Protein AF-A0A497QJL1-F1 (afdb_monomer_lite)

pLDDT: mean 80.75, std 14.25, range [32.41, 96.0]

Secondary structure (DSSP, 8-state):
-HHHHHHHHGGG-GGGGTTSPPPPTTEEEEEEEEEEE-TT----EEEEEEEEEEE--SSSEEEEE-HHHHHTSEES-STHHHH-TTTTTTSPPP-SS--SEEEEEETTEEEEEE-TT--S--EEEESSTT----EE--S-EEGGGEEEEEEEEEES--TTSTT--EEEEEEEEEEPP---

Radius of gyration: 16.16 Å; chains: 1; bounding box: 39×37×44 Å

Sequence (180 aa):
SFFKNLNDIADSLDDSFKNLPELTENQIYIKIFLYSTEYLSNIPKKVNSGVIPIRIKNEDFVYKIGREQFIKAYWYETEFFNDYPLIFNSVIPNSKNSAHFQLELKSGEFLIAPGKNSINKIFYSTIEENSKNMIELTESTPLKKIRHLFFESYYPFDRRKIGMDHRFIFRISISVPIGD

Foldseek 3Di:
DLVLLVVVVVVPDPPVCPPPDADDQFKKKKKKWKWWDDPPDSHTDTDWIFIQIDGHDDQWDKDAAWLVSVLPTGIPCNVVCVQVVCQSVLTWDDDPQFGQWMWTRDPNFTKIAGRPPHPWWKWFFFPPPPGSDTHTRHGIGTLNGGQKIKTKGWRCDNVVDGPDIMIMMIIIGMDHHDDD

Structure (mmCIF, N/CA/C/O backbone):
data_AF-A0A497QJL1-F1
#
_entry.id   AF-A0A497QJL1-F1
#
loop_
_atom_site.group_PDB
_atom_site.id
_atom_site.type_symbol
_atom_site.label_atom_id
_atom_site.label_alt_id
_atom_site.label_comp_id
_atom_site.label_asym_id
_atom_site.label_entity_id
_atom_site.label_seq_id
_atom_site.pdbx_PDB_ins_code
_atom_site.Cartn_x
_atom_site.Cartn_y
_atom_site.Cartn_z
_atom_site.occupancy
_atom_site.B_iso_or_equiv
_atom_site.auth_seq_id
_atom_site.auth_comp_id
_atom_site.auth_asym_id
_atom_site.auth_atom_id
_atom_site.pdbx_PDB_model_num
ATOM 1 N N . SER A 1 1 ? 17.889 11.862 -2.106 1.00 50.41 1 SER A N 1
ATOM 2 C CA . SER A 1 1 ? 17.696 10.402 -2.163 1.00 50.41 1 SER A CA 1
ATOM 3 C C . SER A 1 1 ? 16.604 10.105 -3.175 1.00 50.41 1 SER A C 1
ATOM 5 O O . SER A 1 1 ? 15.825 10.994 -3.489 1.00 50.41 1 SER A O 1
ATOM 7 N N . PHE A 1 2 ? 16.549 8.882 -3.687 1.00 54.72 2 PHE A N 1
ATOM 8 C CA . PHE A 1 2 ? 15.580 8.428 -4.688 1.00 54.72 2 PHE A CA 1
ATOM 9 C C . PHE A 1 2 ? 14.109 8.700 -4.306 1.00 54.72 2 PHE A C 1
ATOM 11 O O . PHE A 1 2 ? 13.350 9.242 -5.103 1.00 54.72 2 PHE A O 1
ATOM 18 N N . PHE A 1 3 ? 13.742 8.469 -3.040 1.00 58.41 3 PHE A N 1
ATOM 19 C CA . PHE A 1 3 ? 12.411 8.795 -2.512 1.00 58.41 3 PHE A CA 1
ATOM 20 C C . PHE A 1 3 ? 12.105 10.298 -2.425 1.00 58.41 3 PHE A C 1
ATOM 22 O O . PHE A 1 3 ? 10.943 10.686 -2.474 1.00 58.41 3 PHE A O 1
ATOM 29 N N . LYS A 1 4 ? 13.127 11.163 -2.340 1.00 59.72 4 LYS A N 1
ATOM 30 C CA . LYS A 1 4 ? 12.937 12.624 -2.294 1.00 59.72 4 LYS A CA 1
ATOM 31 C C . LYS A 1 4 ? 12.294 13.142 -3.585 1.00 59.72 4 LYS A C 1
ATOM 33 O O . LYS A 1 4 ? 11.399 13.969 -3.513 1.00 59.72 4 LYS A O 1
ATOM 38 N N . ASN A 1 5 ? 12.684 12.585 -4.735 1.00 58.91 5 ASN A N 1
ATOM 39 C CA . ASN A 1 5 ? 12.130 12.959 -6.040 1.00 58.91 5 ASN A CA 1
ATOM 40 C C . ASN A 1 5 ? 10.664 12.509 -6.218 1.00 58.91 5 ASN A C 1
ATOM 42 O O . ASN A 1 5 ? 9.956 13.072 -7.045 1.00 58.91 5 ASN A O 1
ATOM 46 N N . LEU A 1 6 ? 10.191 11.505 -5.461 1.00 62.53 6 LEU A N 1
ATOM 47 C CA . LEU A 1 6 ? 8.792 11.051 -5.514 1.00 62.53 6 LEU A CA 1
ATOM 48 C C . LEU A 1 6 ? 7.830 12.016 -4.829 1.00 62.53 6 LEU A C 1
ATOM 50 O O . LEU A 1 6 ? 6.719 12.183 -5.324 1.00 62.53 6 LEU A O 1
ATOM 54 N N . ASN A 1 7 ? 8.235 12.623 -3.707 1.00 58.84 7 ASN A N 1
ATOM 55 C CA . ASN A 1 7 ? 7.384 13.559 -2.964 1.00 58.84 7 ASN A CA 1
ATOM 56 C C . ASN A 1 7 ? 7.050 14.810 -3.793 1.00 58.84 7 ASN A C 1
ATOM 58 O O . ASN A 1 7 ? 5.938 15.309 -3.695 1.00 58.84 7 ASN A O 1
ATOM 62 N N . ASP A 1 8 ? 7.958 15.263 -4.661 1.00 56.91 8 ASP A N 1
ATOM 63 C CA . ASP A 1 8 ? 7.719 16.445 -5.502 1.00 56.91 8 ASP A CA 1
ATOM 64 C C . ASP A 1 8 ? 6.767 16.139 -6.684 1.00 56.91 8 ASP A C 1
ATOM 66 O O . ASP A 1 8 ? 5.971 16.980 -7.090 1.00 56.91 8 ASP A O 1
ATOM 70 N N . ILE A 1 9 ? 6.797 14.912 -7.224 1.00 57.75 9 ILE A N 1
ATOM 71 C CA . ILE A 1 9 ? 5.891 14.453 -8.302 1.00 57.75 9 ILE A CA 1
ATOM 72 C C . ILE A 1 9 ? 4.482 14.157 -7.751 1.00 57.75 9 ILE A C 1
ATOM 74 O O . ILE A 1 9 ? 3.471 14.290 -8.446 1.00 57.75 9 ILE A O 1
ATOM 78 N N . ALA A 1 10 ? 4.425 13.741 -6.488 1.00 53.00 10 ALA A N 1
ATOM 79 C CA . ALA A 1 10 ? 3.267 13.205 -5.789 1.00 53.00 10 ALA A CA 1
ATOM 80 C C . ALA A 1 10 ? 2.079 14.168 -5.631 1.00 53.00 10 ALA A C 1
ATOM 82 O O . ALA A 1 10 ? 0.948 13.678 -5.551 1.00 53.00 10 ALA A O 1
ATOM 83 N N . ASP A 1 11 ? 2.327 15.478 -5.624 1.00 53.34 11 ASP A N 1
ATOM 84 C CA . ASP A 1 11 ? 1.321 16.510 -5.331 1.00 53.34 11 ASP A CA 1
ATOM 85 C C . ASP A 1 11 ? 0.525 16.949 -6.571 1.00 53.34 11 ASP A C 1
ATOM 87 O O . ASP A 1 11 ? -0.483 17.638 -6.453 1.00 53.34 11 ASP A O 1
ATOM 91 N N . SER A 1 12 ? 0.922 16.486 -7.762 1.00 50.88 12 SER A N 1
ATOM 92 C CA . SER A 1 12 ? 0.301 16.867 -9.041 1.00 50.88 12 SER A CA 1
ATOM 93 C C . SER A 1 12 ? -0.629 15.810 -9.665 1.00 50.88 12 SER A C 1
ATOM 95 O O . SER A 1 12 ? -1.201 16.061 -10.722 1.00 50.88 12 SER A O 1
ATOM 97 N N . LEU A 1 13 ? -0.789 14.621 -9.057 1.00 52.88 13 LEU A N 1
ATOM 98 C CA . LEU A 1 13 ? -1.358 13.434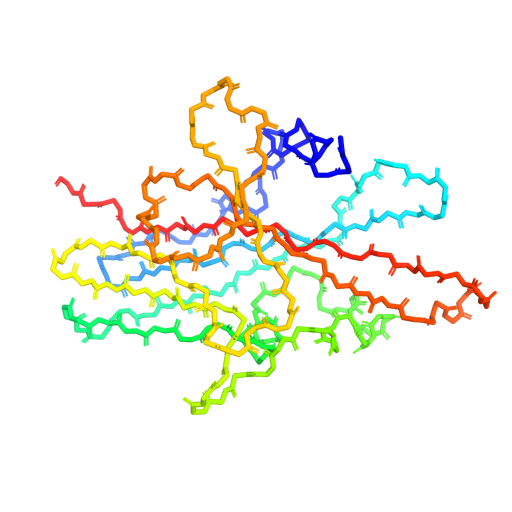 -9.736 1.00 52.88 13 LEU A CA 1
ATOM 99 C C . LEU A 1 13 ? -2.468 12.675 -8.973 1.00 52.88 13 LEU A C 1
ATOM 101 O O . LEU A 1 13 ? -2.666 11.480 -9.214 1.00 52.88 13 LEU A O 1
ATOM 105 N N . ASP A 1 14 ? -3.232 13.325 -8.091 1.00 59.47 14 ASP A N 1
ATOM 106 C CA . ASP A 1 14 ? -4.283 12.637 -7.305 1.00 59.47 14 ASP A CA 1
ATOM 107 C C . ASP A 1 14 ? -5.631 12.453 -8.044 1.00 59.47 14 ASP A C 1
ATOM 109 O O . ASP A 1 14 ? -6.649 12.061 -7.475 1.00 59.47 14 ASP A O 1
ATOM 113 N N . ASP A 1 15 ? -5.643 12.676 -9.359 1.00 66.31 15 ASP A N 1
ATOM 114 C CA . ASP A 1 15 ? -6.839 12.541 -10.194 1.00 66.31 15 ASP A CA 1
ATOM 115 C C . ASP A 1 15 ? -7.329 11.093 -10.322 1.00 66.31 15 ASP A C 1
ATOM 117 O O . ASP A 1 15 ? -8.511 10.844 -10.551 1.00 66.31 15 ASP A O 1
ATOM 121 N N . SER A 1 16 ? -6.438 10.118 -10.125 1.00 72.00 16 SER A N 1
ATOM 122 C CA . SER A 1 16 ? -6.739 8.693 -10.327 1.00 72.00 16 SER A CA 1
ATOM 123 C C . SER A 1 16 ? -7.716 8.097 -9.317 1.00 72.00 16 SER A C 1
ATOM 125 O O . SER A 1 16 ? -8.186 6.982 -9.523 1.00 72.00 16 SER A O 1
ATOM 127 N N . PHE A 1 17 ? -8.028 8.818 -8.240 1.00 83.00 17 PHE A N 1
ATOM 128 C CA . PHE A 1 17 ? -8.946 8.363 -7.199 1.00 83.00 17 PHE A CA 1
ATOM 129 C C . PHE A 1 17 ? -10.150 9.292 -6.998 1.00 83.00 17 PHE A C 1
ATOM 131 O O . PHE A 1 17 ? -10.922 9.071 -6.068 1.00 83.00 17 PHE A O 1
ATOM 138 N N . LYS A 1 18 ? -10.348 10.289 -7.877 1.00 78.94 18 LYS A N 1
ATOM 139 C CA . LYS A 1 18 ? -11.453 11.264 -7.786 1.00 78.94 18 LYS A CA 1
ATOM 140 C C . LYS A 1 18 ? -12.848 10.631 -7.811 1.00 78.94 18 LYS A C 1
ATOM 142 O O . LYS A 1 18 ? -13.773 11.198 -7.252 1.00 78.94 18 LYS A O 1
ATOM 147 N N . ASN A 1 19 ? -12.981 9.458 -8.429 1.00 82.62 19 ASN A N 1
ATOM 148 C CA . ASN A 1 19 ? -14.257 8.752 -8.577 1.00 82.62 19 ASN A CA 1
ATOM 149 C C . ASN A 1 19 ? -14.473 7.649 -7.527 1.00 82.62 19 ASN A C 1
ATOM 151 O O . ASN A 1 19 ? -15.381 6.832 -7.686 1.00 82.62 19 ASN A O 1
ATOM 155 N N . LEU A 1 20 ? -13.626 7.554 -6.494 1.00 85.25 20 LEU A N 1
ATOM 156 C CA . LEU A 1 20 ? -13.886 6.606 -5.413 1.00 85.25 20 LEU A CA 1
ATOM 157 C C . LEU A 1 20 ? -15.135 7.044 -4.630 1.00 85.25 20 LEU A C 1
ATOM 159 O O . LEU A 1 20 ? -15.265 8.234 -4.344 1.00 85.25 20 LEU A O 1
ATOM 163 N N . PRO A 1 21 ? -16.025 6.109 -4.250 1.00 86.06 21 PRO A N 1
ATOM 164 C CA . PRO A 1 21 ? -17.153 6.426 -3.382 1.00 86.06 21 PRO A CA 1
ATOM 165 C C . PRO A 1 21 ? -16.677 7.045 -2.069 1.00 86.06 21 PRO A C 1
ATOM 167 O O . PRO A 1 21 ? -15.614 6.671 -1.572 1.00 86.06 21 PRO A O 1
ATOM 170 N N . GLU A 1 22 ? -17.477 7.926 -1.479 1.00 86.25 22 GLU A N 1
ATOM 171 C CA . GLU A 1 22 ? -17.194 8.461 -0.148 1.00 86.25 22 GLU A CA 1
ATOM 172 C C . GLU A 1 22 ? -17.082 7.332 0.888 1.00 86.25 22 GLU A C 1
ATOM 174 O O . GLU A 1 22 ? -17.777 6.313 0.820 1.00 86.25 22 GLU A O 1
ATOM 179 N N . LEU A 1 23 ? -16.153 7.493 1.830 1.00 86.56 23 LEU A N 1
ATOM 180 C CA . LEU A 1 23 ? -15.935 6.521 2.894 1.00 86.56 23 LEU A CA 1
ATOM 181 C C . LEU A 1 23 ? -17.030 6.651 3.948 1.00 86.56 23 LEU A C 1
ATOM 183 O O . LEU A 1 23 ? -17.213 7.718 4.523 1.00 86.56 23 LEU A O 1
ATOM 187 N N . THR A 1 24 ? -17.704 5.545 4.253 1.00 85.31 24 THR A N 1
ATOM 188 C CA . THR A 1 24 ? -18.539 5.450 5.461 1.00 85.31 24 THR A CA 1
ATOM 189 C C . THR A 1 24 ? -17.671 5.199 6.698 1.00 85.31 24 THR A C 1
ATOM 191 O O . THR A 1 24 ? -16.547 4.717 6.571 1.00 85.31 24 THR A O 1
ATOM 194 N N . GLU A 1 25 ? -18.202 5.447 7.900 1.00 81.25 25 GLU A N 1
ATOM 195 C CA . GLU A 1 25 ? -17.494 5.339 9.196 1.00 81.25 25 GLU A CA 1
ATOM 196 C C . GLU A 1 25 ? -16.737 4.016 9.420 1.00 81.25 25 GLU A C 1
ATOM 198 O O . GLU A 1 25 ? -15.760 3.961 10.160 1.00 81.25 25 GLU A O 1
ATOM 203 N N . ASN A 1 26 ? -17.151 2.936 8.751 1.00 86.25 26 ASN A N 1
ATOM 204 C CA . ASN A 1 26 ? -16.558 1.607 8.891 1.00 86.25 26 ASN A CA 1
ATOM 205 C C . ASN A 1 26 ? -15.692 1.195 7.693 1.00 86.25 26 ASN A C 1
ATOM 207 O O . ASN A 1 26 ? -15.502 -0.001 7.451 1.00 86.25 26 ASN A O 1
ATOM 211 N N . GLN A 1 27 ? -15.205 2.144 6.895 1.00 89.12 27 GLN A N 1
ATOM 212 C CA . GLN A 1 27 ? -14.440 1.864 5.684 1.00 89.12 27 GLN A CA 1
ATOM 213 C C . GLN A 1 27 ? -13.122 2.631 5.639 1.00 89.12 27 GLN A C 1
ATOM 215 O O . GLN A 1 27 ? -13.017 3.770 6.067 1.00 89.12 27 GLN A O 1
ATOM 220 N N . ILE A 1 28 ? -12.108 2.000 5.060 1.00 91.44 28 ILE A N 1
ATOM 221 C CA . ILE A 1 28 ? -10.805 2.601 4.780 1.00 91.44 28 ILE A CA 1
ATOM 222 C C . ILE A 1 28 ? -10.450 2.261 3.335 1.00 91.44 28 ILE A C 1
ATOM 224 O O . ILE A 1 28 ? -10.669 1.130 2.891 1.00 91.44 28 ILE A O 1
ATOM 228 N N . TYR A 1 29 ? -9.842 3.202 2.618 1.00 93.38 29 TYR A N 1
ATOM 229 C CA . TYR A 1 29 ? -9.163 2.905 1.359 1.00 93.38 29 TYR A CA 1
ATOM 230 C C . TYR A 1 29 ? -7.656 2.982 1.538 1.00 93.38 29 TYR A C 1
ATOM 232 O O . TYR A 1 29 ? -7.122 4.008 1.951 1.00 93.38 29 TYR A O 1
ATOM 240 N N . ILE A 1 30 ? -6.957 1.925 1.133 1.00 94.50 30 ILE A N 1
ATOM 241 C CA . ILE A 1 30 ? -5.529 2.009 0.836 1.00 94.50 30 ILE A CA 1
ATOM 242 C C . ILE A 1 30 ? -5.392 2.310 -0.653 1.00 94.50 30 ILE A C 1
ATOM 244 O O . ILE A 1 30 ? -5.620 1.440 -1.492 1.00 94.50 30 ILE A O 1
ATOM 248 N N . LYS A 1 31 ? -5.024 3.545 -0.976 1.00 93.56 31 LYS A N 1
ATOM 249 C CA . LYS A 1 31 ? -4.700 4.003 -2.326 1.00 93.56 31 LYS A CA 1
ATOM 250 C C . LYS A 1 31 ? -3.249 3.659 -2.628 1.00 93.56 31 LYS A C 1
ATOM 252 O O . LYS A 1 31 ? -2.345 4.062 -1.898 1.00 93.56 31 LYS A O 1
ATOM 257 N N . ILE A 1 32 ? -3.021 2.920 -3.703 1.00 94.00 32 ILE A N 1
ATOM 258 C CA . ILE A 1 32 ? -1.702 2.468 -4.131 1.00 94.00 32 ILE A CA 1
ATOM 259 C C . ILE A 1 32 ? -1.362 3.150 -5.447 1.00 94.00 32 ILE A C 1
ATOM 261 O O . ILE A 1 32 ? -2.095 3.046 -6.428 1.00 94.00 32 ILE A O 1
ATOM 265 N N . PHE A 1 33 ? -0.207 3.793 -5.490 1.00 91.44 33 PHE A N 1
ATOM 266 C CA . PHE A 1 33 ? 0.428 4.241 -6.713 1.00 91.44 33 PHE A CA 1
ATOM 267 C C . PHE A 1 33 ? 1.666 3.388 -6.953 1.00 91.44 33 PHE A C 1
ATOM 269 O O . PHE A 1 33 ? 2.507 3.233 -6.065 1.00 91.44 33 PHE A O 1
ATOM 276 N N . LEU A 1 34 ? 1.776 2.853 -8.161 1.00 90.81 34 LEU A N 1
ATOM 277 C CA . LEU A 1 34 ? 2.928 2.083 -8.585 1.00 90.81 34 LEU A CA 1
ATOM 278 C C . LEU A 1 34 ? 3.784 2.948 -9.500 1.00 90.81 34 LEU A C 1
ATOM 280 O O . LEU A 1 34 ? 3.319 3.411 -10.543 1.00 90.81 34 LEU A O 1
ATOM 284 N N . TYR A 1 35 ? 5.035 3.149 -9.109 1.00 88.00 35 TYR A N 1
ATOM 285 C CA . TYR A 1 35 ? 6.029 3.849 -9.906 1.00 88.00 35 TYR A CA 1
ATOM 286 C C . TYR A 1 35 ? 7.091 2.880 -10.399 1.00 88.00 35 TYR A C 1
ATOM 288 O O . TYR A 1 35 ? 7.366 1.860 -9.770 1.00 88.00 35 TYR A O 1
ATOM 296 N N . SER A 1 36 ? 7.714 3.234 -11.512 1.00 85.06 36 SER A N 1
ATOM 297 C CA . SER A 1 36 ? 8.858 2.540 -12.078 1.00 85.06 36 SER A CA 1
ATOM 298 C C . SER A 1 36 ? 9.965 3.534 -12.389 1.00 85.06 36 SER A C 1
ATOM 300 O O . SER A 1 36 ? 9.702 4.668 -12.796 1.00 85.06 36 SER A O 1
ATOM 302 N N . THR A 1 37 ? 11.208 3.085 -12.240 1.00 75.88 37 THR A N 1
ATOM 303 C CA . THR A 1 37 ? 12.365 3.761 -12.827 1.00 75.88 37 THR A CA 1
ATOM 304 C C . THR A 1 37 ? 12.988 2.915 -13.915 1.00 75.88 37 THR A C 1
ATOM 306 O O . THR A 1 37 ? 13.329 1.754 -13.690 1.00 75.88 37 THR A O 1
ATOM 309 N N . GLU A 1 38 ? 13.164 3.525 -15.083 1.00 66.31 38 GLU A N 1
ATOM 310 C CA . GLU A 1 38 ? 13.975 2.968 -16.159 1.00 66.31 38 GLU A CA 1
ATOM 311 C C . GLU A 1 38 ? 15.469 3.006 -15.790 1.00 66.31 38 GLU A C 1
ATOM 313 O O . GLU A 1 38 ? 15.903 3.781 -14.935 1.00 66.31 38 GLU A O 1
ATOM 318 N N . TYR A 1 39 ? 16.274 2.183 -16.462 1.00 58.69 39 TYR A N 1
ATOM 319 C CA . TYR A 1 39 ? 17.726 2.141 -16.283 1.00 58.69 39 TYR A CA 1
ATOM 320 C C . TYR A 1 39 ? 18.384 3.522 -16.391 1.00 58.69 39 TYR A C 1
ATOM 322 O O . TYR A 1 39 ? 18.111 4.266 -17.330 1.00 58.69 39 TYR A O 1
ATOM 330 N N . LEU A 1 40 ? 19.266 3.834 -15.433 1.00 56.06 40 LEU A N 1
ATOM 331 C CA . LEU A 1 40 ? 19.982 5.114 -15.292 1.00 56.06 40 LEU A CA 1
ATOM 332 C C . LEU A 1 40 ? 19.082 6.354 -15.114 1.00 56.06 40 LEU A C 1
ATOM 334 O O . LEU A 1 40 ? 19.600 7.463 -14.981 1.00 56.06 40 LEU A O 1
ATOM 338 N N . SER A 1 41 ? 17.756 6.188 -15.047 1.00 66.00 41 SER A N 1
ATOM 339 C CA . SER A 1 41 ? 16.826 7.258 -14.699 1.00 66.00 41 SER A CA 1
ATOM 340 C C . SER A 1 41 ? 16.597 7.286 -13.192 1.00 66.00 41 SER A C 1
ATOM 342 O O . SER A 1 41 ? 16.113 6.329 -12.592 1.00 66.00 41 SER A O 1
ATOM 344 N N . ASN A 1 42 ? 16.870 8.437 -12.581 1.00 64.44 42 ASN A N 1
ATOM 345 C CA . ASN A 1 42 ? 16.487 8.717 -11.195 1.00 64.44 42 ASN A CA 1
ATOM 346 C C . ASN A 1 42 ? 15.080 9.325 -11.090 1.00 64.44 42 ASN A C 1
ATOM 348 O O . ASN A 1 42 ? 14.704 9.807 -10.017 1.00 64.44 42 ASN A O 1
ATOM 352 N N . ILE A 1 43 ? 14.339 9.371 -12.203 1.00 74.38 43 ILE A N 1
ATOM 353 C CA . ILE A 1 43 ? 13.008 9.969 -12.277 1.00 74.38 43 ILE A CA 1
ATOM 354 C C . ILE A 1 43 ? 11.972 8.840 -12.299 1.00 74.38 43 ILE A C 1
ATOM 356 O O . ILE A 1 43 ? 11.824 8.166 -13.324 1.00 74.38 43 ILE A O 1
ATOM 360 N N . PRO A 1 44 ? 11.259 8.614 -11.187 1.00 79.00 44 PRO A N 1
ATOM 361 C CA . PRO A 1 44 ? 10.175 7.650 -11.133 1.00 79.00 44 PRO A CA 1
ATOM 362 C C . PRO A 1 44 ? 8.961 8.147 -11.911 1.00 79.00 44 PRO A C 1
ATOM 364 O O . PRO A 1 44 ? 8.486 9.262 -11.709 1.00 79.00 44 PRO A O 1
ATOM 367 N N . LYS A 1 45 ? 8.428 7.285 -12.776 1.00 83.19 45 LYS A N 1
ATOM 368 C CA . LYS A 1 45 ? 7.180 7.519 -13.508 1.00 83.19 45 LYS A CA 1
ATOM 369 C C . LYS A 1 45 ? 6.085 6.647 -12.921 1.00 83.19 45 LYS A C 1
ATOM 371 O O . LYS A 1 45 ? 6.320 5.471 -12.646 1.00 83.19 45 LYS A O 1
ATOM 376 N N . LYS A 1 46 ? 4.891 7.210 -12.733 1.00 86.31 46 LYS A N 1
ATOM 377 C CA . LYS A 1 46 ? 3.714 6.422 -12.362 1.00 86.31 46 LYS A CA 1
ATOM 378 C C . LYS A 1 46 ? 3.374 5.495 -13.531 1.00 86.31 46 LYS A C 1
ATOM 380 O O . LYS A 1 46 ? 3.228 5.970 -14.651 1.00 86.31 46 LYS A O 1
ATOM 385 N N . VAL A 1 47 ? 3.249 4.202 -13.255 1.00 88.19 47 VAL A N 1
ATOM 386 C CA . VAL A 1 47 ? 2.926 3.170 -14.255 1.00 88.19 47 VAL A CA 1
ATOM 387 C C . VAL A 1 47 ? 1.605 2.465 -13.982 1.00 88.19 47 VAL A C 1
ATOM 389 O O . VAL A 1 47 ? 1.041 1.885 -14.894 1.00 88.19 47 VAL A O 1
ATOM 392 N N . ASN A 1 48 ? 1.096 2.505 -12.748 1.00 91.44 48 ASN A N 1
ATOM 393 C CA . ASN A 1 48 ? -0.226 1.969 -12.425 1.00 91.44 48 ASN A CA 1
ATOM 394 C C . ASN A 1 48 ? -0.760 2.592 -11.123 1.00 91.44 48 ASN A C 1
ATOM 396 O O . ASN A 1 48 ? -0.041 3.280 -10.388 1.00 91.44 48 ASN A O 1
ATOM 400 N N . SER A 1 49 ? -2.024 2.336 -10.810 1.00 93.56 49 SER A N 1
ATOM 401 C CA . SER A 1 49 ? -2.611 2.603 -9.498 1.00 93.56 49 SER A CA 1
ATOM 402 C C . SER A 1 49 ? -3.698 1.593 -9.167 1.00 93.56 49 SER A C 1
ATOM 404 O O . SER A 1 49 ? -4.334 1.048 -10.063 1.00 93.56 49 SER A O 1
ATOM 406 N N . GLY A 1 50 ? -3.929 1.365 -7.880 1.00 94.38 50 GLY A N 1
ATOM 407 C CA . GLY A 1 50 ? -5.004 0.501 -7.418 1.00 94.38 50 GLY A CA 1
ATOM 408 C C . GLY A 1 50 ? -5.510 0.888 -6.039 1.00 94.38 50 GLY A C 1
ATOM 409 O O . GLY A 1 50 ? -4.904 1.715 -5.357 1.00 94.38 50 GLY A O 1
ATOM 410 N N . VAL A 1 51 ? -6.630 0.300 -5.628 1.00 95.25 51 VAL A N 1
ATOM 411 C CA . VAL A 1 51 ? -7.212 0.537 -4.303 1.00 95.25 51 VAL A CA 1
ATOM 412 C C . VAL A 1 51 ? -7.481 -0.777 -3.577 1.00 95.25 51 VAL A C 1
ATOM 414 O O . VAL A 1 51 ? -7.946 -1.747 -4.175 1.00 95.25 51 VAL A O 1
ATOM 417 N N . ILE A 1 52 ? -7.212 -0.814 -2.273 1.00 95.62 52 ILE A N 1
ATOM 418 C CA . ILE A 1 52 ? -7.658 -1.893 -1.387 1.00 95.62 52 ILE A CA 1
ATOM 419 C C . ILE A 1 52 ? -8.737 -1.312 -0.469 1.00 95.62 52 ILE A C 1
ATOM 421 O O . ILE A 1 52 ? -8.405 -0.522 0.419 1.00 95.62 52 ILE A O 1
ATOM 425 N N . PRO A 1 53 ? -10.016 -1.675 -0.657 1.00 93.44 53 PRO A N 1
ATOM 426 C CA . PRO A 1 53 ? -11.061 -1.336 0.292 1.00 93.44 53 PRO A CA 1
ATOM 427 C C . PRO A 1 53 ? -10.979 -2.255 1.507 1.00 93.44 53 PRO A C 1
ATOM 429 O O . PRO A 1 53 ? -10.838 -3.475 1.391 1.00 93.44 53 PRO A O 1
ATOM 432 N N . ILE A 1 54 ? -11.098 -1.665 2.688 1.00 92.56 54 ILE A N 1
ATOM 433 C CA . ILE A 1 54 ? -11.053 -2.368 3.962 1.00 92.56 54 ILE A CA 1
ATOM 434 C C . ILE A 1 54 ? -12.289 -1.981 4.758 1.00 92.56 54 ILE A C 1
ATOM 436 O O . ILE A 1 54 ? -12.619 -0.806 4.872 1.00 92.56 54 ILE A O 1
ATOM 440 N N . ARG A 1 55 ? -12.963 -2.984 5.325 1.00 90.06 55 ARG A N 1
ATOM 441 C CA . ARG A 1 55 ? -14.083 -2.786 6.244 1.00 90.06 55 ARG A CA 1
ATOM 442 C C . ARG A 1 55 ? -13.611 -2.982 7.681 1.00 90.06 55 ARG A C 1
ATOM 444 O O . ARG A 1 55 ? -13.079 -4.046 8.009 1.00 90.06 55 ARG A O 1
ATOM 451 N N . ILE A 1 56 ? -13.843 -1.978 8.513 1.00 87.81 56 ILE A N 1
ATOM 452 C CA . ILE A 1 56 ? -13.633 -2.007 9.958 1.00 87.81 56 ILE A CA 1
ATOM 453 C C . ILE A 1 56 ? -14.755 -2.849 10.565 1.00 87.81 56 ILE A C 1
ATOM 455 O O . ILE A 1 56 ? -15.919 -2.729 10.177 1.00 87.81 56 ILE A O 1
ATOM 459 N N . LYS A 1 57 ? -14.394 -3.783 11.446 1.00 81.88 57 LYS A N 1
ATOM 460 C CA . LYS A 1 57 ? -15.345 -4.752 12.013 1.00 81.88 57 LYS A CA 1
ATOM 461 C C . LYS A 1 57 ? -15.756 -4.433 13.449 1.00 81.88 57 LYS A C 1
ATOM 463 O O . LYS A 1 57 ? -16.805 -4.900 13.875 1.00 81.88 57 LYS A O 1
ATOM 468 N N . ASN A 1 58 ? -14.916 -3.721 14.187 1.00 83.75 58 ASN A N 1
ATOM 469 C CA . ASN A 1 58 ? -15.015 -3.489 15.622 1.00 83.75 58 ASN A CA 1
ATOM 470 C C . ASN A 1 58 ? -14.098 -2.321 16.027 1.00 83.75 58 ASN A C 1
ATOM 472 O O . ASN A 1 58 ? -13.241 -1.913 15.243 1.00 83.75 58 ASN A O 1
ATOM 476 N N . GLU A 1 59 ? -14.276 -1.822 17.251 1.00 79.31 59 GLU A N 1
ATOM 477 C CA . GLU A 1 59 ? -13.518 -0.689 17.811 1.00 79.31 59 GLU A CA 1
ATOM 478 C C . GLU A 1 59 ? -12.016 -0.981 17.964 1.00 79.31 59 GLU A C 1
ATOM 480 O O . GLU A 1 59 ? -11.200 -0.078 17.812 1.00 79.31 59 GLU A O 1
ATOM 485 N N . ASP A 1 60 ? -11.655 -2.252 18.173 1.00 82.88 60 ASP A N 1
ATOM 486 C CA . ASP A 1 60 ? -10.272 -2.734 18.159 1.00 82.88 60 ASP A CA 1
ATOM 487 C C . ASP A 1 60 ? -10.016 -3.597 16.924 1.00 82.88 60 ASP A C 1
ATOM 489 O O . ASP A 1 60 ? -10.351 -4.787 16.871 1.00 82.88 60 ASP A O 1
ATOM 493 N N . PHE A 1 61 ? -9.385 -3.002 15.921 1.00 88.56 61 PHE A N 1
ATOM 494 C CA . PHE A 1 61 ? -9.207 -3.611 14.611 1.00 88.56 61 PHE A CA 1
ATOM 495 C C . PHE A 1 61 ? -7.727 -3.760 14.279 1.00 88.56 61 PHE A C 1
ATOM 497 O O . PHE A 1 61 ? -6.947 -2.830 14.447 1.00 88.56 61 PHE A O 1
ATOM 504 N N . VAL A 1 62 ? -7.332 -4.924 13.759 1.00 91.38 62 VAL A N 1
ATOM 505 C CA . VAL A 1 62 ? -5.998 -5.134 13.181 1.00 91.38 62 VAL A CA 1
ATOM 506 C C . VAL A 1 62 ? -6.153 -5.775 11.813 1.00 91.38 62 VAL A C 1
ATOM 508 O O . VAL A 1 62 ? -6.671 -6.887 11.685 1.00 91.38 62 VAL A O 1
ATOM 511 N N . TYR A 1 63 ? -5.650 -5.097 10.787 1.00 92.50 63 TYR A N 1
ATOM 512 C CA . TYR A 1 63 ? -5.643 -5.591 9.420 1.00 92.50 63 TYR A CA 1
ATOM 513 C C . TYR A 1 63 ? -4.228 -5.688 8.889 1.00 92.50 63 TYR A C 1
ATOM 515 O O . TYR A 1 63 ? -3.517 -4.698 8.722 1.00 92.50 63 TYR A O 1
ATOM 523 N N . LYS A 1 64 ? -3.822 -6.923 8.612 1.00 93.38 64 LYS A N 1
ATOM 524 C CA . LYS A 1 64 ? -2.505 -7.227 8.068 1.00 93.38 64 LYS A CA 1
ATOM 525 C C . LYS A 1 64 ? -2.499 -6.991 6.567 1.00 93.38 64 LYS A C 1
ATOM 527 O O . LYS A 1 64 ? -3.309 -7.576 5.847 1.00 93.38 64 LYS A O 1
ATOM 532 N N . ILE A 1 65 ? -1.545 -6.191 6.113 1.00 93.19 65 ILE A N 1
ATOM 533 C CA . ILE A 1 65 ? -1.278 -5.948 4.702 1.00 93.19 65 ILE A CA 1
ATOM 534 C C . ILE A 1 65 ? -0.040 -6.736 4.307 1.00 93.19 65 ILE A C 1
ATOM 536 O O . ILE A 1 65 ? 1.059 -6.464 4.784 1.00 93.19 65 ILE A O 1
ATOM 540 N N . GLY A 1 66 ? -0.220 -7.722 3.435 1.00 93.44 66 GLY A N 1
ATOM 541 C CA . GLY A 1 66 ? 0.863 -8.450 2.784 1.00 93.44 66 GLY A CA 1
ATOM 542 C C . GLY A 1 66 ? 0.604 -8.603 1.289 1.00 93.44 66 GLY A C 1
ATOM 543 O O . GLY A 1 66 ? -0.296 -7.971 0.732 1.00 93.44 66 GLY A O 1
ATOM 544 N N . ARG A 1 67 ? 1.403 -9.450 0.639 1.00 92.94 67 ARG A N 1
ATOM 545 C CA . ARG A 1 67 ? 1.389 -9.693 -0.812 1.00 92.94 67 ARG A CA 1
ATOM 546 C C . ARG A 1 67 ? -0.015 -9.899 -1.377 1.00 92.94 67 ARG A C 1
ATOM 548 O O . ARG A 1 67 ? -0.360 -9.326 -2.403 1.00 92.94 67 ARG A O 1
ATOM 555 N N . GLU A 1 68 ? -0.831 -10.690 -0.697 1.00 94.62 68 GLU A N 1
ATOM 556 C CA . GLU A 1 68 ? -2.170 -11.080 -1.127 1.00 94.62 68 GLU A CA 1
ATOM 557 C C . GLU A 1 68 ? -3.110 -9.878 -1.221 1.00 94.62 68 GLU A C 1
ATOM 559 O O . GLU A 1 68 ? -3.950 -9.837 -2.116 1.00 94.62 68 GLU A O 1
ATOM 564 N N . GLN A 1 69 ? -2.969 -8.895 -0.328 1.00 95.00 69 GLN A N 1
ATOM 565 C CA . GLN A 1 69 ? -3.760 -7.665 -0.374 1.00 95.00 69 GLN A CA 1
ATOM 566 C C . GLN A 1 69 ? -3.373 -6.800 -1.579 1.00 95.00 69 GLN A C 1
ATOM 568 O O . GLN A 1 69 ? -4.257 -6.257 -2.230 1.00 95.00 69 GLN A O 1
ATOM 573 N N . PHE A 1 70 ? -2.083 -6.722 -1.922 1.00 93.88 70 PHE A N 1
ATOM 574 C CA . PHE A 1 70 ? -1.636 -5.998 -3.118 1.00 93.88 70 PHE A CA 1
ATOM 575 C C . PHE A 1 70 ? -2.060 -6.692 -4.412 1.00 93.88 70 PHE A C 1
ATOM 577 O O . PHE A 1 70 ? -2.520 -6.023 -5.330 1.00 93.88 70 PHE A O 1
ATOM 584 N N . ILE A 1 71 ? -1.970 -8.023 -4.479 1.00 93.31 71 ILE A N 1
ATOM 585 C CA . ILE A 1 71 ? -2.427 -8.790 -5.649 1.00 93.31 71 ILE A CA 1
ATOM 586 C C . ILE A 1 71 ? -3.935 -8.608 -5.863 1.00 93.31 71 ILE A C 1
ATOM 588 O O . ILE A 1 71 ? -4.377 -8.445 -6.994 1.00 93.31 71 ILE A O 1
ATOM 592 N N . LYS A 1 72 ? -4.727 -8.619 -4.782 1.00 93.56 72 LYS A N 1
ATOM 593 C CA . LYS A 1 72 ? -6.195 -8.499 -4.835 1.00 93.56 72 LYS A CA 1
ATOM 594 C C . LYS A 1 72 ? -6.707 -7.059 -4.899 1.00 93.56 72 LYS A C 1
ATOM 596 O O . LYS A 1 72 ? -7.921 -6.863 -4.853 1.00 93.56 72 LYS A O 1
ATOM 601 N N . ALA A 1 73 ? -5.826 -6.062 -4.944 1.00 96.00 73 ALA A N 1
ATOM 602 C CA . ALA A 1 73 ? -6.255 -4.678 -5.076 1.00 96.00 73 ALA A CA 1
ATOM 603 C C . ALA A 1 73 ? -7.020 -4.480 -6.395 1.00 96.00 73 ALA A C 1
ATOM 605 O O . ALA A 1 73 ? -6.767 -5.157 -7.393 1.00 96.00 73 ALA A O 1
ATOM 606 N N . TYR A 1 74 ? -7.946 -3.526 -6.408 1.00 94.44 74 TYR A N 1
ATOM 607 C CA . TYR A 1 74 ? -8.617 -3.100 -7.630 1.00 94.44 74 TYR A CA 1
ATOM 608 C C . TYR A 1 74 ? -7.663 -2.201 -8.410 1.00 94.44 74 TYR A C 1
ATOM 610 O O . TYR A 1 74 ? -7.569 -1.005 -8.134 1.00 94.44 74 TYR A O 1
ATOM 618 N N . TRP A 1 75 ? -6.901 -2.800 -9.321 1.00 94.25 75 TRP A N 1
ATOM 619 C CA . TRP A 1 75 ? -5.938 -2.108 -10.174 1.00 94.25 75 TRP A CA 1
ATOM 620 C C . TRP A 1 75 ? -6.604 -1.494 -11.404 1.00 94.25 75 TRP A C 1
ATOM 622 O O . TRP A 1 75 ? -7.519 -2.085 -11.970 1.00 94.25 75 TRP A O 1
ATOM 632 N N . TYR A 1 76 ? -6.112 -0.328 -11.823 1.00 91.12 76 TYR A N 1
ATOM 633 C CA . TYR A 1 76 ? -6.604 0.385 -13.001 1.00 91.12 76 TYR A CA 1
ATOM 634 C C . TYR A 1 76 ? -6.304 -0.387 -14.294 1.00 91.12 76 TYR A C 1
ATOM 636 O O . TYR A 1 76 ? -7.200 -0.630 -15.093 1.00 91.12 76 TYR A O 1
ATOM 644 N N . GLU A 1 77 ? -5.061 -0.846 -14.458 1.00 90.62 77 GLU A N 1
ATOM 645 C CA . GLU A 1 77 ? -4.633 -1.667 -15.596 1.00 90.62 77 GLU A CA 1
ATOM 646 C C . GLU A 1 77 ? -4.170 -3.035 -15.091 1.00 90.62 77 GLU A C 1
ATOM 648 O O . GLU A 1 77 ? -3.017 -3.207 -14.701 1.00 90.62 77 GLU A O 1
ATOM 653 N N . THR A 1 78 ? -5.065 -4.021 -15.047 1.00 88.88 78 THR A N 1
ATOM 654 C CA . THR A 1 78 ? -4.725 -5.386 -14.595 1.00 88.88 78 THR A CA 1
ATOM 655 C C . THR A 1 78 ? -3.828 -6.121 -15.596 1.00 88.88 78 THR A C 1
ATOM 657 O O . THR A 1 78 ? -2.936 -6.864 -15.188 1.00 88.88 78 THR A O 1
ATOM 660 N N . GLU A 1 79 ? -4.002 -5.838 -16.891 1.00 90.31 79 GLU A N 1
ATOM 661 C CA . GLU A 1 79 ? -3.199 -6.339 -18.018 1.00 90.31 79 GLU A CA 1
ATOM 662 C C . GLU A 1 79 ? -1.692 -6.117 -17.799 1.00 90.31 79 GLU A C 1
ATOM 664 O O . GLU A 1 79 ? -0.870 -6.956 -18.163 1.00 90.31 79 GLU A O 1
ATOM 669 N N . PHE A 1 80 ? -1.332 -4.994 -17.163 1.00 88.62 80 PHE A N 1
ATOM 670 C CA . PHE A 1 80 ? 0.044 -4.602 -16.856 1.00 88.62 80 PHE A CA 1
ATOM 671 C C . PHE A 1 80 ? 0.816 -5.715 -16.134 1.00 88.62 80 PHE A C 1
ATOM 673 O O . PHE A 1 80 ? 2.001 -5.935 -16.384 1.00 88.62 80 PHE A O 1
ATOM 680 N N . PHE A 1 81 ? 0.151 -6.462 -15.251 1.00 88.75 81 PHE A N 1
ATOM 681 C CA . PHE A 1 81 ? 0.797 -7.520 -14.477 1.00 88.75 81 PHE A CA 1
ATOM 682 C C . PHE A 1 81 ? 1.116 -8.773 -15.298 1.00 88.75 81 PHE A C 1
ATOM 684 O O . PHE A 1 81 ? 1.932 -9.579 -14.853 1.00 88.75 81 PHE A O 1
ATOM 691 N N . ASN A 1 82 ? 0.560 -8.919 -16.506 1.00 86.69 82 ASN A N 1
ATOM 692 C CA . ASN A 1 82 ? 0.943 -9.987 -17.432 1.00 86.69 82 ASN A CA 1
ATOM 693 C C . ASN A 1 82 ? 2.377 -9.787 -17.954 1.00 86.69 82 ASN A C 1
ATOM 695 O O . ASN A 1 82 ? 3.115 -10.760 -18.117 1.00 86.69 82 ASN A O 1
ATOM 699 N N . ASP A 1 83 ? 2.788 -8.529 -18.155 1.00 83.19 83 ASP A N 1
ATOM 700 C CA . ASP A 1 83 ? 4.149 -8.164 -18.567 1.00 83.19 83 ASP A CA 1
ATOM 701 C C . ASP A 1 83 ? 5.146 -8.192 -17.391 1.00 83.19 83 ASP A C 1
ATOM 703 O O . ASP A 1 83 ? 6.341 -8.428 -17.593 1.00 83.19 83 ASP A O 1
ATOM 707 N N . TYR A 1 84 ? 4.659 -8.018 -16.155 1.00 84.62 84 TYR A N 1
ATOM 708 C CA . TYR A 1 84 ? 5.472 -7.958 -14.931 1.00 84.62 84 TYR A CA 1
ATOM 709 C C . TYR A 1 84 ? 4.983 -8.917 -13.820 1.00 84.62 84 TYR A C 1
ATOM 711 O O . TYR A 1 84 ? 4.707 -8.481 -12.697 1.00 84.62 84 TYR A O 1
ATOM 719 N N . PRO A 1 85 ? 4.919 -10.242 -14.062 1.00 82.19 85 PRO A N 1
ATOM 720 C CA . PRO A 1 85 ? 4.249 -11.199 -13.167 1.00 82.19 85 PRO A CA 1
ATOM 721 C C . PRO A 1 85 ? 4.910 -11.366 -11.789 1.00 82.19 85 PRO A C 1
ATOM 723 O O . PRO A 1 85 ? 4.289 -11.860 -10.853 1.00 82.19 85 PRO A O 1
ATOM 726 N N . LEU A 1 86 ? 6.174 -10.960 -11.642 1.00 83.56 86 LEU A N 1
ATOM 727 C CA . LEU A 1 86 ? 6.950 -11.095 -10.400 1.00 83.56 86 LEU A CA 1
ATOM 728 C C . LEU A 1 86 ? 7.002 -9.802 -9.575 1.00 83.56 86 LEU A C 1
ATOM 730 O O . LEU A 1 86 ? 7.708 -9.760 -8.569 1.00 83.56 86 LEU A O 1
ATOM 734 N N . ILE A 1 87 ? 6.266 -8.751 -9.956 1.00 86.06 87 ILE A N 1
ATOM 735 C CA . ILE A 1 87 ? 6.300 -7.449 -9.267 1.00 86.06 87 ILE A CA 1
ATOM 736 C C . ILE A 1 87 ? 5.926 -7.528 -7.781 1.00 86.06 87 ILE A C 1
ATOM 738 O O . ILE A 1 87 ? 6.311 -6.669 -6.995 1.00 86.06 87 ILE A O 1
ATOM 742 N N . PHE A 1 88 ? 5.190 -8.559 -7.371 1.00 88.88 88 PHE A N 1
ATOM 743 C CA . PHE A 1 88 ? 4.781 -8.753 -5.983 1.00 88.88 88 PHE A CA 1
ATOM 744 C C . PHE A 1 88 ? 5.681 -9.733 -5.214 1.00 88.88 88 PHE A C 1
ATOM 746 O O . PHE A 1 88 ? 5.453 -9.962 -4.027 1.00 88.88 88 PHE A O 1
ATOM 753 N N . ASN A 1 89 ? 6.710 -10.313 -5.844 1.00 84.25 89 ASN A N 1
ATOM 754 C CA . ASN A 1 89 ? 7.527 -11.364 -5.228 1.00 84.25 89 ASN A CA 1
ATOM 755 C C . ASN A 1 89 ? 8.351 -10.882 -4.036 1.00 84.25 89 ASN A C 1
ATOM 757 O O . ASN A 1 89 ? 8.565 -11.659 -3.107 1.00 84.25 89 ASN A O 1
ATOM 761 N N . SER A 1 90 ? 8.796 -9.625 -4.029 1.00 79.88 90 SER A N 1
ATOM 762 C CA . SER A 1 90 ? 9.475 -9.074 -2.855 1.00 79.88 90 SER A CA 1
ATOM 763 C C . SER A 1 90 ? 8.486 -8.703 -1.751 1.00 79.88 90 SER A C 1
ATOM 765 O O . SER A 1 90 ? 8.882 -8.623 -0.594 1.00 79.88 90 SER A O 1
ATOM 767 N N . VAL A 1 91 ? 7.201 -8.495 -2.063 1.00 88.25 91 VAL A N 1
ATOM 768 C CA . VAL A 1 91 ? 6.198 -8.142 -1.057 1.00 88.25 91 VAL A CA 1
ATOM 769 C C . VAL A 1 91 ? 5.997 -9.327 -0.128 1.00 88.25 91 VAL A C 1
ATOM 771 O O . VAL A 1 91 ? 5.844 -10.470 -0.568 1.00 88.25 91 VAL A O 1
ATOM 774 N N . ILE A 1 92 ? 6.000 -9.055 1.170 1.00 89.25 92 ILE A N 1
ATOM 775 C CA . ILE A 1 92 ? 5.968 -10.094 2.194 1.00 89.25 92 ILE A CA 1
ATOM 776 C C . ILE A 1 92 ? 4.577 -10.730 2.247 1.00 89.25 92 ILE A C 1
ATOM 778 O O . ILE A 1 92 ? 3.592 -9.994 2.358 1.00 89.25 92 ILE A O 1
ATOM 782 N N . PRO A 1 93 ? 4.469 -12.069 2.180 1.00 89.31 93 PRO A N 1
ATOM 783 C CA . PRO A 1 93 ? 3.190 -12.758 2.303 1.00 89.31 93 PRO A CA 1
ATOM 784 C C . PRO A 1 93 ? 2.500 -12.471 3.636 1.00 89.31 93 PRO A C 1
ATOM 786 O O . PRO A 1 93 ? 3.138 -12.401 4.691 1.00 89.31 93 PRO A O 1
ATOM 789 N N . ASN A 1 94 ? 1.180 -12.356 3.592 1.00 88.44 94 ASN A N 1
ATOM 790 C CA . ASN A 1 94 ? 0.342 -12.257 4.770 1.00 88.44 94 ASN A CA 1
ATOM 791 C C . ASN A 1 94 ? 0.153 -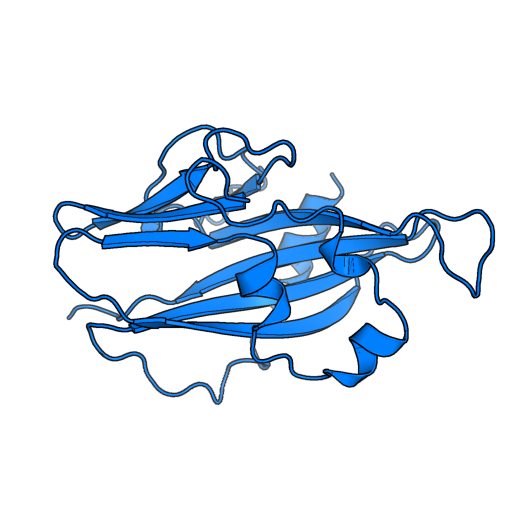13.648 5.384 1.00 88.44 94 ASN A C 1
ATOM 793 O O . ASN A 1 94 ? -0.350 -14.578 4.757 1.00 88.44 94 ASN A O 1
ATOM 797 N N . SER A 1 95 ? 0.550 -13.797 6.642 1.00 85.00 95 SER A N 1
ATOM 798 C CA . SER A 1 95 ? 0.389 -15.026 7.412 1.00 85.00 95 SER A CA 1
ATOM 799 C C . SER A 1 95 ? 0.092 -14.715 8.880 1.00 85.00 95 SER A C 1
ATOM 801 O O . SER A 1 95 ? 0.030 -13.561 9.322 1.00 85.00 95 SER A O 1
ATOM 803 N N . LYS A 1 96 ? -0.062 -15.763 9.698 1.00 78.38 96 LYS A N 1
ATOM 804 C CA . LYS A 1 96 ? -0.268 -15.601 11.144 1.00 78.38 96 LYS A CA 1
ATOM 805 C C . LYS A 1 96 ? 0.837 -14.753 11.792 1.00 78.38 96 LYS A C 1
ATOM 807 O O . LYS A 1 96 ? 0.518 -13.919 12.637 1.00 78.38 96 LYS A O 1
ATOM 812 N N . ASN A 1 97 ? 2.085 -14.885 11.338 1.00 78.44 97 ASN A N 1
ATOM 813 C CA . ASN A 1 97 ? 3.253 -14.241 11.953 1.00 78.44 97 ASN A CA 1
ATOM 814 C C . ASN A 1 97 ? 3.984 -13.253 11.033 1.00 78.44 97 ASN A C 1
ATOM 816 O O . ASN A 1 97 ? 5.007 -12.704 11.434 1.00 78.44 97 ASN A O 1
ATOM 820 N N . SER A 1 98 ? 3.494 -13.024 9.817 1.00 85.00 98 SER A N 1
ATOM 821 C CA . SER A 1 98 ? 4.150 -12.141 8.856 1.00 85.00 98 SER A CA 1
ATOM 822 C C . SER A 1 98 ? 3.138 -11.275 8.128 1.00 85.00 98 SER A C 1
ATOM 824 O O . SER A 1 98 ? 2.032 -11.711 7.823 1.00 85.00 98 SER A O 1
ATOM 826 N N . ALA A 1 99 ? 3.523 -10.033 7.898 1.00 91.19 99 ALA A N 1
ATOM 827 C CA . ALA A 1 99 ? 2.830 -9.059 7.078 1.00 91.19 99 ALA A CA 1
ATOM 828 C C . ALA A 1 99 ? 3.883 -8.051 6.620 1.00 91.19 99 ALA A C 1
ATOM 830 O O . ALA A 1 99 ? 4.952 -7.959 7.227 1.00 91.19 99 ALA A O 1
ATOM 831 N N . HIS A 1 100 ? 3.581 -7.284 5.584 1.00 91.12 100 HIS A N 1
ATOM 832 C CA . HIS A 1 100 ? 4.415 -6.154 5.212 1.00 91.12 100 HIS A CA 1
ATOM 833 C C . HIS A 1 100 ? 4.238 -5.009 6.226 1.00 91.12 100 HIS A C 1
ATOM 835 O O . HIS A 1 100 ? 5.201 -4.571 6.848 1.00 91.12 100 HIS A O 1
ATOM 841 N N . PHE A 1 101 ? 2.991 -4.622 6.499 1.00 93.06 101 PHE A N 1
ATOM 842 C CA . PHE A 1 101 ? 2.619 -3.746 7.615 1.00 93.06 101 PHE A CA 1
ATOM 843 C C . PHE A 1 101 ? 1.225 -4.086 8.138 1.00 93.06 101 PHE A C 1
ATOM 845 O O . PHE A 1 101 ? 0.546 -4.980 7.624 1.00 93.06 101 PHE A O 1
ATOM 852 N N . GLN A 1 102 ? 0.808 -3.393 9.190 1.00 93.75 102 GLN A N 1
ATOM 853 C CA . GLN A 1 102 ? -0.498 -3.553 9.812 1.00 93.75 102 GLN A CA 1
ATOM 854 C C . GLN A 1 102 ? -1.164 -2.190 9.950 1.00 93.75 102 GLN A C 1
ATOM 856 O O . GLN A 1 102 ? -0.511 -1.216 10.320 1.00 93.75 102 GLN A O 1
ATOM 861 N N . LEU A 1 103 ? -2.457 -2.145 9.647 1.00 93.62 103 LEU A N 1
ATOM 862 C CA . LEU A 1 103 ? -3.335 -1.063 10.066 1.00 93.62 103 LEU A CA 1
ATOM 863 C C . LEU A 1 103 ? -3.997 -1.478 11.368 1.00 93.62 103 LEU A C 1
ATOM 865 O O . LEU A 1 103 ? -4.561 -2.571 11.446 1.00 93.62 103 LEU A O 1
ATOM 869 N N . GLU A 1 104 ? -3.922 -0.617 12.369 1.00 93.12 104 GLU A N 1
ATOM 870 C CA . GLU A 1 104 ? -4.523 -0.837 13.676 1.00 93.12 104 GLU A CA 1
ATOM 871 C C . GLU A 1 104 ? -5.509 0.301 13.968 1.00 93.12 104 GLU A C 1
ATOM 873 O O . GLU A 1 104 ? -5.200 1.458 13.705 1.00 93.12 104 GLU A O 1
ATOM 878 N N . LEU A 1 105 ? -6.684 -0.016 14.504 1.00 90.62 105 LEU A N 1
ATOM 879 C CA . LEU A 1 105 ? -7.538 0.932 15.217 1.00 90.62 105 LEU A CA 1
ATOM 880 C C . LEU A 1 105 ? -7.475 0.516 16.681 1.00 90.62 105 LEU A C 1
ATOM 882 O O . LEU A 1 105 ? -7.833 -0.619 16.998 1.00 90.62 105 LEU A O 1
ATOM 886 N N . LYS A 1 106 ? -6.943 1.389 17.536 1.00 89.12 106 LYS A N 1
ATOM 887 C CA . LYS A 1 106 ? -6.836 1.161 18.981 1.00 89.12 106 LYS A CA 1
ATOM 888 C C . LYS A 1 106 ? -7.287 2.416 19.697 1.00 89.12 106 LYS A C 1
ATOM 890 O O . LYS A 1 106 ? -6.786 3.497 19.392 1.00 89.12 106 LYS A O 1
ATOM 895 N N . SER A 1 107 ? -8.220 2.279 20.635 1.00 87.44 107 SER A N 1
ATOM 896 C CA . SER A 1 107 ? -8.744 3.415 21.409 1.00 87.44 107 SER A CA 1
ATOM 897 C C . SER A 1 107 ? -9.223 4.585 20.528 1.00 87.44 107 SER A C 1
ATOM 899 O O . SER A 1 107 ? -8.996 5.747 20.859 1.00 87.44 107 SER A O 1
ATOM 901 N N . GLY A 1 108 ? -9.833 4.283 19.375 1.00 86.19 108 GLY A N 1
ATOM 902 C CA . GLY A 1 108 ? -10.336 5.283 18.423 1.00 86.19 108 GLY A CA 1
ATOM 903 C C . GLY A 1 108 ? -9.280 5.948 17.527 1.00 86.19 108 GLY A C 1
ATOM 904 O O . GLY A 1 108 ? -9.637 6.789 16.707 1.00 86.19 108 GLY A O 1
ATOM 905 N N . GLU A 1 109 ? -7.998 5.583 17.626 1.00 89.44 109 GLU A N 1
ATOM 906 C CA . GLU A 1 109 ? -6.933 6.137 16.781 1.00 89.44 109 GLU A CA 1
ATOM 907 C C . GLU A 1 109 ? -6.430 5.116 15.749 1.00 89.44 109 GLU A C 1
ATOM 909 O O . GLU A 1 109 ? -6.108 3.972 16.083 1.00 89.44 109 GLU A O 1
ATOM 914 N N . PHE A 1 110 ? -6.329 5.546 14.485 1.00 91.56 110 PHE A N 1
ATOM 915 C CA . PHE A 1 110 ? -5.687 4.761 13.432 1.00 91.56 110 PHE A CA 1
ATOM 916 C C . PHE A 1 110 ? -4.165 4.853 13.528 1.00 91.56 110 PHE A C 1
ATOM 918 O O . PHE A 1 110 ? -3.576 5.937 13.463 1.00 91.56 110 PHE A O 1
ATOM 925 N N . LEU A 1 111 ? -3.525 3.692 13.599 1.00 94.38 111 LEU A N 1
ATOM 926 C CA . LEU A 1 111 ? -2.083 3.518 13.663 1.00 94.38 111 LEU A CA 1
ATOM 927 C C . LEU A 1 111 ? -1.614 2.639 12.497 1.00 94.38 111 LEU A C 1
ATOM 929 O O . LEU A 1 111 ? -2.328 1.751 12.024 1.00 94.38 111 LEU A O 1
ATOM 933 N N . ILE A 1 112 ? -0.381 2.861 12.055 1.00 94.38 112 ILE A N 1
ATOM 934 C CA . ILE A 1 112 ? 0.334 1.974 11.141 1.00 94.38 112 ILE A CA 1
ATOM 935 C C . ILE A 1 112 ? 1.512 1.382 11.903 1.00 94.38 112 ILE A C 1
ATOM 937 O O . ILE A 1 112 ? 2.336 2.123 12.433 1.00 94.38 112 ILE A O 1
ATOM 941 N N . ALA A 1 113 ? 1.627 0.058 11.915 1.00 93.38 113 ALA A N 1
ATOM 942 C CA . ALA A 1 113 ? 2.742 -0.647 12.540 1.00 93.38 113 ALA A CA 1
ATOM 943 C C . ALA A 1 113 ? 3.518 -1.484 11.511 1.00 93.38 113 ALA A C 1
ATOM 945 O O . ALA A 1 113 ? 2.911 -2.045 10.588 1.00 93.38 113 ALA A O 1
ATOM 946 N N . PRO A 1 114 ? 4.848 -1.623 11.656 1.00 91.75 114 PRO A N 1
ATOM 947 C CA . PRO A 1 114 ? 5.615 -2.510 10.794 1.00 91.75 114 PRO A CA 1
ATOM 948 C C . PRO A 1 114 ? 5.217 -3.972 11.024 1.00 91.75 114 PRO A C 1
ATOM 950 O O . PRO A 1 114 ? 4.813 -4.383 12.116 1.00 91.75 114 PRO A O 1
ATOM 953 N N . GLY A 1 115 ? 5.346 -4.804 9.990 1.00 88.31 115 GLY A N 1
ATOM 954 C CA . GLY A 1 115 ? 5.202 -6.245 10.158 1.00 88.31 115 GLY A CA 1
ATOM 955 C C . GLY A 1 115 ? 6.299 -6.812 11.064 1.00 88.31 115 GLY A C 1
ATOM 956 O O . GLY A 1 115 ? 7.475 -6.542 10.846 1.00 88.31 115 GLY A O 1
ATOM 957 N N . LYS A 1 116 ? 5.936 -7.655 12.045 1.00 79.25 116 LYS A N 1
ATOM 958 C CA . LYS A 1 116 ? 6.877 -8.233 13.035 1.00 79.25 116 LYS A CA 1
ATOM 959 C C . LYS A 1 116 ? 8.099 -8.944 12.433 1.00 79.25 116 LYS A C 1
ATOM 961 O O . LYS A 1 116 ? 9.125 -9.021 13.089 1.00 79.25 116 LYS A O 1
ATOM 966 N N . ASN A 1 117 ? 7.975 -9.466 11.215 1.00 74.31 117 ASN A N 1
ATOM 967 C CA . ASN A 1 117 ? 9.046 -10.139 10.477 1.00 74.31 117 ASN A CA 1
ATOM 968 C C . ASN A 1 117 ? 9.241 -9.499 9.093 1.00 74.31 117 ASN A C 1
ATOM 970 O O . ASN A 1 117 ? 9.485 -10.201 8.109 1.00 74.31 117 ASN A O 1
ATOM 974 N N . SER A 1 118 ? 9.040 -8.179 8.988 1.00 73.44 118 SER A N 1
ATOM 975 C CA . SER A 1 118 ? 9.175 -7.502 7.705 1.00 73.44 118 SER A CA 1
ATOM 976 C C . SER A 1 118 ? 10.645 -7.409 7.293 1.00 73.44 118 SER A C 1
ATOM 978 O O . SER A 1 118 ? 11.421 -6.696 7.915 1.00 73.44 118 SER A O 1
ATOM 980 N N . ILE A 1 119 ? 11.029 -8.128 6.238 1.00 70.25 119 ILE A N 1
ATOM 981 C CA . ILE A 1 119 ? 12.365 -8.065 5.624 1.00 70.25 119 ILE A CA 1
ATOM 982 C C . ILE A 1 119 ? 12.527 -6.779 4.796 1.00 70.25 119 ILE A C 1
ATOM 984 O O . ILE A 1 119 ? 13.614 -6.211 4.718 1.00 70.25 119 ILE A O 1
ATOM 988 N N . ASN A 1 120 ? 11.437 -6.289 4.201 1.00 77.75 120 ASN A N 1
ATOM 989 C CA . ASN A 1 1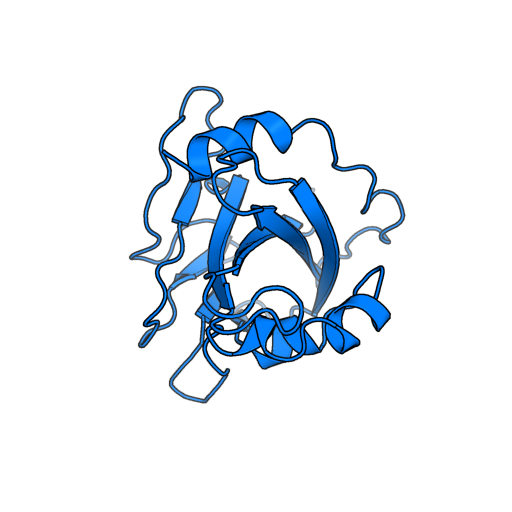20 ? 11.438 -5.046 3.444 1.00 77.75 120 ASN A CA 1
ATOM 990 C C . ASN A 1 120 ? 11.146 -3.878 4.376 1.00 77.75 120 ASN A C 1
ATOM 992 O O . ASN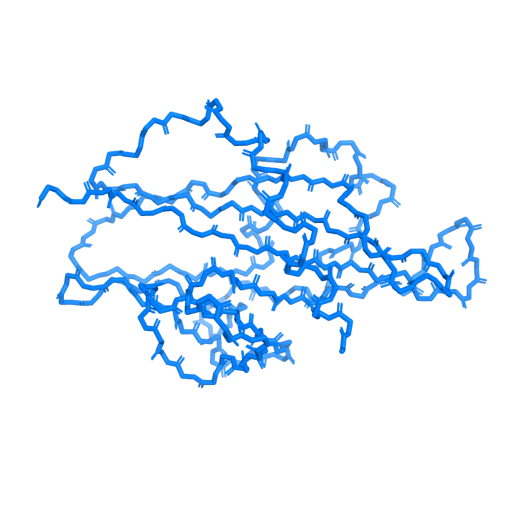 A 1 120 ? 10.123 -3.862 5.069 1.00 77.75 120 ASN A O 1
ATOM 996 N N . LYS A 1 121 ? 12.022 -2.879 4.330 1.00 86.06 121 LYS A N 1
ATOM 997 C CA . LYS A 1 121 ? 11.830 -1.616 5.033 1.00 86.06 121 LYS A CA 1
ATOM 998 C C . LYS A 1 121 ? 10.683 -0.833 4.409 1.00 86.06 121 LYS A C 1
ATOM 1000 O O . LYS A 1 121 ? 10.570 -0.755 3.185 1.00 86.06 121 LYS A O 1
ATOM 1005 N N . ILE A 1 122 ? 9.864 -0.243 5.267 1.00 89.88 122 ILE A N 1
ATOM 1006 C CA . ILE A 1 122 ? 8.822 0.703 4.879 1.00 89.88 122 ILE A CA 1
ATOM 1007 C C . ILE A 1 122 ? 9.276 2.067 5.356 1.00 89.88 122 ILE A C 1
ATOM 1009 O O . ILE A 1 122 ? 9.715 2.217 6.493 1.00 89.88 122 ILE A O 1
ATOM 1013 N N . PHE A 1 123 ? 9.166 3.053 4.485 1.00 90.38 123 PHE A N 1
ATOM 1014 C CA . PHE A 1 123 ? 9.464 4.436 4.802 1.00 90.38 123 PHE A CA 1
ATOM 1015 C C . PHE A 1 123 ? 8.183 5.248 4.754 1.00 90.38 123 PHE A C 1
ATOM 1017 O O . PHE A 1 123 ? 7.286 4.932 3.979 1.00 90.38 123 PHE A O 1
ATOM 1024 N N . TYR A 1 124 ? 8.093 6.312 5.534 1.00 89.94 124 TYR A N 1
ATOM 1025 C CA . TYR A 1 124 ? 6.995 7.259 5.443 1.00 89.94 124 TYR A CA 1
ATOM 1026 C C . TYR A 1 124 ? 7.495 8.692 5.323 1.00 89.94 124 TYR A C 1
ATOM 1028 O O . TYR A 1 124 ? 8.568 9.036 5.821 1.00 89.94 124 TYR A O 1
ATOM 1036 N N . SER A 1 125 ? 6.700 9.521 4.651 1.00 86.69 125 SER A N 1
ATOM 1037 C CA . SER A 1 125 ? 6.822 10.976 4.709 1.00 86.69 125 SER A CA 1
ATOM 1038 C C . SER A 1 125 ? 5.826 11.540 5.716 1.00 86.69 125 SER A C 1
ATOM 1040 O O . SER A 1 125 ? 4.740 10.980 5.914 1.00 86.69 125 SER A O 1
ATOM 1042 N N . THR A 1 126 ? 6.195 12.638 6.373 1.00 83.31 126 THR A N 1
ATOM 1043 C CA . THR A 1 126 ? 5.301 13.314 7.319 1.00 83.31 126 THR A CA 1
ATOM 1044 C C . THR A 1 126 ? 4.441 14.360 6.610 1.00 83.31 126 THR A C 1
ATOM 1046 O O . THR A 1 126 ? 4.697 14.721 5.461 1.00 83.31 126 THR A O 1
ATOM 1049 N N . ILE A 1 127 ? 3.379 14.812 7.280 1.00 74.56 127 ILE A N 1
ATOM 1050 C CA . ILE A 1 127 ? 2.469 15.847 6.757 1.00 74.56 127 ILE A CA 1
ATOM 1051 C C . ILE A 1 127 ? 3.088 17.254 6.850 1.00 74.56 127 ILE A C 1
ATOM 1053 O O . ILE A 1 127 ? 2.672 18.159 6.137 1.00 74.56 127 ILE A O 1
ATOM 1057 N N . GLU A 1 128 ? 4.101 17.449 7.695 1.00 74.00 128 GLU A N 1
ATOM 1058 C CA . GLU A 1 128 ? 4.756 18.747 7.871 1.00 74.00 128 GLU A CA 1
ATOM 1059 C C . GLU A 1 128 ? 5.416 19.211 6.558 1.00 74.00 128 GLU A C 1
ATOM 1061 O O . GLU A 1 128 ? 6.348 18.568 6.076 1.00 74.00 128 GLU A O 1
ATOM 1066 N N . GLU A 1 129 ? 4.966 20.348 6.007 1.00 50.19 129 GLU A N 1
ATOM 1067 C CA . GLU A 1 129 ? 5.345 20.897 4.684 1.00 50.19 129 GLU A CA 1
ATOM 1068 C C . GLU A 1 129 ? 6.862 21.019 4.436 1.00 50.19 129 GLU A C 1
ATOM 1070 O O . GLU A 1 129 ? 7.311 21.055 3.292 1.00 50.19 129 GLU A O 1
ATOM 1075 N N . ASN A 1 130 ? 7.677 21.032 5.495 1.00 50.97 130 ASN A N 1
ATOM 1076 C CA . ASN A 1 130 ? 9.135 21.170 5.420 1.00 50.97 130 ASN A CA 1
ATOM 1077 C C . ASN A 1 130 ? 9.913 19.879 5.721 1.00 50.97 130 ASN A C 1
ATOM 1079 O O . ASN A 1 130 ? 11.143 19.844 5.603 1.00 50.97 130 ASN A O 1
ATOM 1083 N N . SER A 1 131 ? 9.219 18.798 6.073 1.00 53.78 131 SER A N 1
ATOM 1084 C CA . SER A 1 131 ? 9.820 17.494 6.318 1.00 53.78 131 SER A CA 1
ATOM 1085 C C . SER A 1 131 ? 10.141 16.802 4.993 1.00 53.78 131 SER A C 1
ATOM 1087 O O . SER A 1 131 ? 9.389 16.002 4.442 1.00 53.78 131 SER A O 1
ATOM 1089 N N . LYS A 1 132 ? 11.324 17.105 4.451 1.00 55.38 132 LYS A N 1
ATOM 1090 C CA . LYS A 1 132 ? 11.874 16.414 3.267 1.00 55.38 132 LYS A CA 1
ATOM 1091 C C . LYS A 1 132 ? 12.468 15.042 3.607 1.00 55.38 132 LYS A C 1
ATOM 1093 O O . LYS A 1 132 ? 13.105 14.422 2.750 1.00 55.38 132 LYS A O 1
ATOM 1098 N N . ASN A 1 133 ? 12.304 14.589 4.849 1.00 68.12 133 ASN A N 1
ATOM 1099 C CA . ASN A 1 133 ? 12.940 13.389 5.360 1.00 68.12 133 ASN A CA 1
ATOM 1100 C C . ASN A 1 133 ? 11.975 12.209 5.295 1.00 68.12 133 ASN A C 1
ATOM 1102 O O . ASN A 1 133 ? 10.857 12.255 5.798 1.00 68.12 133 ASN A O 1
ATOM 1106 N N . MET A 1 134 ? 12.449 11.139 4.669 1.00 82.25 134 MET A N 1
ATOM 1107 C CA . MET A 1 134 ? 11.806 9.834 4.721 1.00 82.25 134 MET A CA 1
ATOM 1108 C C . MET A 1 134 ? 12.251 9.143 6.003 1.00 82.25 134 MET A C 1
ATOM 1110 O O . MET A 1 134 ? 13.455 9.026 6.240 1.00 82.25 134 MET A O 1
ATOM 1114 N N . ILE A 1 135 ? 11.297 8.698 6.812 1.00 88.31 135 ILE A N 1
ATOM 1115 C CA . ILE A 1 135 ? 11.556 8.047 8.097 1.00 88.31 135 ILE A CA 1
ATOM 1116 C C . ILE A 1 135 ? 11.231 6.563 7.951 1.00 88.31 135 ILE A C 1
ATOM 1118 O O . ILE A 1 135 ? 10.209 6.207 7.371 1.00 88.31 135 ILE A O 1
ATOM 1122 N N . GLU A 1 136 ? 12.111 5.684 8.424 1.00 90.94 136 GLU A N 1
ATOM 1123 C CA . GLU A 1 136 ? 11.831 4.246 8.458 1.00 90.94 136 GLU A CA 1
ATOM 1124 C C . GLU A 1 136 ? 10.740 3.961 9.501 1.00 90.94 136 GLU A C 1
ATOM 1126 O O . GLU A 1 136 ? 10.830 4.413 10.640 1.00 90.94 136 GLU A O 1
ATOM 1131 N N . LEU A 1 137 ? 9.704 3.216 9.117 1.00 91.81 137 LEU A N 1
ATOM 1132 C CA . LEU A 1 137 ? 8.650 2.774 10.022 1.00 91.81 137 LEU A CA 1
ATOM 1133 C C . LEU A 1 137 ? 9.176 1.618 10.884 1.00 91.81 137 LEU A C 1
ATOM 1135 O O . LEU A 1 137 ? 9.142 0.460 10.468 1.00 91.81 137 LEU A O 1
ATOM 1139 N N . THR A 1 138 ? 9.659 1.930 12.082 1.00 91.81 138 THR A N 1
ATOM 1140 C CA . THR A 1 138 ? 10.204 0.945 13.034 1.00 91.81 138 THR A CA 1
ATOM 1141 C C . THR A 1 138 ? 9.262 0.637 14.197 1.00 91.81 138 THR A C 1
ATOM 1143 O O . THR A 1 138 ? 9.411 -0.394 14.851 1.00 91.81 138 THR A O 1
ATOM 1146 N N . GLU A 1 139 ? 8.254 1.478 14.422 1.00 92.50 139 GLU A N 1
ATOM 1147 C CA . GLU A 1 139 ? 7.280 1.351 15.505 1.00 92.50 139 GLU A CA 1
ATOM 1148 C C . GLU A 1 139 ? 5.863 1.735 15.059 1.00 92.50 139 GLU A C 1
ATOM 1150 O O . GLU A 1 139 ? 5.656 2.271 13.966 1.00 92.50 139 GLU A O 1
ATOM 1155 N N . SER A 1 140 ? 4.872 1.435 15.904 1.00 94.12 140 SER A N 1
ATOM 1156 C CA . SER A 1 140 ? 3.486 1.830 15.643 1.00 94.12 140 SER A CA 1
ATOM 1157 C C . SER A 1 140 ? 3.371 3.351 15.657 1.00 94.12 140 SER A C 1
ATOM 1159 O O . SER A 1 140 ? 3.718 4.003 16.640 1.00 94.12 140 SER A O 1
ATOM 1161 N N . THR A 1 141 ? 2.906 3.915 14.547 1.00 94.75 141 THR A N 1
ATOM 1162 C CA . THR A 1 141 ? 2.899 5.355 14.298 1.00 94.75 141 THR A CA 1
ATOM 1163 C C . THR A 1 141 ? 1.486 5.819 13.944 1.00 94.75 141 THR A C 1
ATOM 1165 O O . THR A 1 141 ? 0.855 5.213 13.074 1.00 94.75 141 THR A O 1
ATOM 1168 N N . PRO A 1 142 ? 0.977 6.906 14.554 1.00 94.00 142 PRO A N 1
ATOM 1169 C CA . PRO A 1 142 ? -0.326 7.458 14.203 1.00 94.00 142 PRO A CA 1
ATOM 1170 C C . PRO A 1 142 ? -0.436 7.845 12.732 1.00 94.00 142 PRO A C 1
ATOM 1172 O O . PRO A 1 142 ? 0.408 8.581 12.211 1.00 94.00 142 PRO A O 1
ATOM 1175 N N . LEU A 1 143 ? -1.521 7.419 12.081 1.00 91.44 143 LEU A N 1
ATOM 1176 C CA . LEU A 1 143 ? -1.765 7.701 10.667 1.00 91.44 143 LEU A CA 1
ATOM 1177 C C . LEU A 1 143 ? -1.819 9.210 10.390 1.00 91.44 143 LEU A C 1
ATOM 1179 O O . LEU A 1 143 ? -1.300 9.658 9.376 1.00 91.44 143 LEU A O 1
ATOM 1183 N N . LYS A 1 144 ? -2.339 10.011 11.331 1.00 89.69 144 LYS A N 1
ATOM 1184 C CA . LYS A 1 144 ? -2.375 11.485 11.243 1.00 89.69 144 LYS A CA 1
ATOM 1185 C C . LYS A 1 144 ? -1.001 12.157 11.116 1.00 89.69 144 LYS A C 1
ATOM 1187 O O . LYS A 1 144 ? -0.936 13.345 10.841 1.00 89.69 144 LYS A O 1
ATOM 1192 N N . LYS A 1 145 ? 0.099 11.438 11.368 1.00 88.94 145 LYS A N 1
ATOM 1193 C CA . LYS A 1 145 ? 1.470 11.940 11.172 1.00 88.94 145 LYS A CA 1
ATOM 1194 C C . LYS A 1 145 ? 2.046 11.559 9.809 1.00 88.94 145 LYS A C 1
ATOM 1196 O O . LYS A 1 145 ? 3.088 12.088 9.428 1.00 88.94 145 LYS A O 1
ATOM 1201 N N . ILE A 1 146 ? 1.406 10.633 9.101 1.00 88.88 146 ILE A N 1
ATOM 1202 C CA . ILE A 1 146 ? 1.917 9.989 7.896 1.00 88.88 146 ILE A CA 1
ATOM 1203 C C . ILE A 1 146 ? 1.151 10.522 6.690 1.00 88.88 146 ILE A C 1
ATOM 1205 O O . ILE A 1 146 ? -0.061 10.361 6.589 1.00 88.88 146 ILE A O 1
ATOM 1209 N N . ARG A 1 147 ? 1.872 11.114 5.738 1.00 86.12 147 ARG A N 1
ATOM 1210 C CA . ARG A 1 147 ? 1.294 11.531 4.457 1.00 86.12 147 ARG A CA 1
ATOM 1211 C C . ARG A 1 147 ? 1.240 10.355 3.485 1.00 86.12 147 ARG A C 1
ATOM 1213 O O . ARG A 1 147 ? 0.193 10.041 2.918 1.00 86.12 147 ARG A O 1
ATOM 1220 N N . HIS A 1 148 ? 2.378 9.683 3.319 1.00 88.25 148 HIS A N 1
ATOM 1221 C CA . HIS A 1 148 ? 2.527 8.527 2.443 1.00 88.25 148 HIS A CA 1
ATOM 1222 C C . HIS A 1 148 ? 3.453 7.484 3.056 1.00 88.25 148 HIS A C 1
ATOM 1224 O O . HIS A 1 148 ? 4.424 7.835 3.724 1.00 88.25 148 HIS A O 1
ATOM 1230 N N . LEU A 1 149 ? 3.181 6.212 2.766 1.00 90.56 149 LEU A N 1
ATOM 1231 C CA . LEU A 1 149 ? 4.109 5.102 2.979 1.00 90.56 149 LEU A CA 1
ATOM 1232 C C . LEU A 1 149 ? 4.768 4.723 1.651 1.00 90.56 149 LEU A C 1
ATOM 1234 O O . LEU A 1 149 ? 4.166 4.857 0.585 1.00 90.56 149 LEU A O 1
ATOM 1238 N N . PHE A 1 150 ? 5.981 4.197 1.724 1.00 89.88 150 PHE A N 1
ATOM 1239 C CA . PHE A 1 150 ? 6.785 3.812 0.579 1.00 89.88 150 PHE A CA 1
ATOM 1240 C C . PHE A 1 150 ? 7.529 2.517 0.855 1.00 89.88 150 PHE A C 1
ATOM 1242 O O . PHE A 1 150 ? 8.125 2.347 1.919 1.00 89.88 150 PHE A O 1
ATOM 1249 N N . PHE A 1 151 ? 7.560 1.636 -0.135 1.00 88.31 151 PHE A N 1
ATOM 1250 C CA . PHE A 1 151 ? 8.476 0.504 -0.151 1.00 88.31 151 PHE A CA 1
ATOM 1251 C C . PHE A 1 151 ? 8.831 0.126 -1.588 1.00 88.31 151 PHE A C 1
ATOM 1253 O O . PHE A 1 151 ? 8.095 0.424 -2.533 1.00 88.31 151 PHE A O 1
ATOM 1260 N N . GLU A 1 152 ? 9.974 -0.533 -1.752 1.00 84.38 152 GLU A N 1
ATOM 1261 C CA . GLU A 1 152 ? 10.446 -0.989 -3.057 1.00 84.38 152 GLU A CA 1
ATOM 1262 C C . GLU A 1 152 ? 10.047 -2.440 -3.311 1.00 84.38 152 GLU A C 1
ATOM 1264 O O . GLU A 1 152 ? 10.035 -3.289 -2.413 1.00 84.38 152 GLU A O 1
ATOM 1269 N N . SER A 1 153 ? 9.764 -2.725 -4.577 1.00 78.19 153 SER A N 1
ATOM 1270 C CA . SER A 1 153 ? 9.792 -4.071 -5.109 1.00 78.19 153 SER A CA 1
ATOM 1271 C C . SER A 1 153 ? 10.843 -4.194 -6.196 1.00 78.19 153 SER A C 1
ATOM 1273 O O . SER A 1 153 ? 10.963 -3.343 -7.081 1.00 78.19 153 SER A O 1
ATOM 1275 N N . TYR A 1 154 ? 11.613 -5.272 -6.105 1.00 70.06 154 TYR A N 1
ATOM 1276 C CA . TYR A 1 154 ? 12.676 -5.576 -7.045 1.00 70.06 154 TYR A CA 1
ATOM 1277 C C . TYR A 1 154 ? 12.180 -6.600 -8.050 1.00 70.06 154 TYR A C 1
ATOM 1279 O O . TYR A 1 154 ? 11.653 -7.652 -7.678 1.00 70.06 154 TYR A O 1
ATOM 1287 N N . TYR A 1 155 ? 12.388 -6.291 -9.324 1.00 65.19 155 TYR A N 1
ATOM 1288 C CA . TYR A 1 155 ? 12.130 -7.206 -10.415 1.00 65.19 155 TYR A CA 1
ATOM 1289 C C . TYR A 1 155 ? 13.472 -7.680 -10.989 1.00 65.19 155 TYR A C 1
ATOM 1291 O O . TYR A 1 155 ? 14.152 -6.900 -11.656 1.00 65.19 155 TYR A O 1
ATOM 1299 N N . PRO A 1 156 ? 13.881 -8.937 -10.729 1.00 53.94 156 PRO A N 1
ATOM 1300 C CA . PRO A 1 156 ? 15.224 -9.400 -11.072 1.00 53.94 156 PRO A CA 1
ATOM 1301 C C . PRO A 1 156 ? 15.433 -9.681 -12.569 1.00 53.94 156 PRO A C 1
ATOM 1303 O O . PRO A 1 156 ? 16.547 -10.013 -12.960 1.00 53.94 156 PRO A O 1
ATOM 1306 N N . PHE A 1 157 ? 14.395 -9.627 -13.419 1.00 53.38 157 PHE A N 1
ATOM 1307 C CA . PHE A 1 157 ? 14.541 -10.047 -14.818 1.00 53.38 157 PHE A CA 1
ATOM 1308 C C . PHE A 1 157 ? 13.514 -9.421 -15.772 1.00 53.38 157 PHE A C 1
ATOM 1310 O O . PHE A 1 157 ? 12.470 -10.013 -16.052 1.00 53.38 157 PHE A O 1
ATOM 1317 N N . ASP A 1 158 ? 13.810 -8.240 -16.324 1.00 53.84 158 ASP A N 1
ATOM 1318 C CA . ASP A 1 158 ? 13.083 -7.728 -17.494 1.00 53.84 158 ASP A CA 1
ATOM 1319 C C . ASP A 1 158 ? 13.373 -8.623 -18.711 1.00 53.84 158 ASP A C 1
ATOM 1321 O O . ASP A 1 158 ? 14.492 -8.674 -19.223 1.00 53.84 158 ASP A O 1
ATOM 1325 N N . ARG A 1 159 ? 12.350 -9.341 -19.196 1.00 50.31 159 ARG A N 1
ATOM 1326 C CA . ARG A 1 159 ? 12.455 -10.215 -20.379 1.00 50.31 159 ARG A CA 1
ATOM 1327 C C . ARG A 1 159 ? 12.874 -9.452 -21.638 1.00 50.31 159 ARG A C 1
ATOM 1329 O O . ARG A 1 159 ? 13.395 -10.071 -22.560 1.00 50.31 159 ARG A O 1
ATOM 1336 N N . ARG A 1 160 ? 12.656 -8.133 -21.691 1.00 54.66 160 ARG A N 1
ATOM 1337 C CA . ARG A 1 160 ? 13.051 -7.272 -22.815 1.00 54.66 160 ARG A CA 1
ATOM 1338 C C . ARG A 1 160 ? 14.474 -6.722 -22.658 1.00 54.66 160 ARG A C 1
ATOM 1340 O O . ARG A 1 160 ? 15.019 -6.197 -23.625 1.00 54.66 160 ARG A O 1
ATOM 1347 N N . LYS A 1 161 ? 15.083 -6.841 -21.470 1.00 54.28 161 LYS A N 1
ATOM 1348 C CA . LYS A 1 161 ? 16.402 -6.284 -21.132 1.00 54.28 161 LYS A CA 1
ATOM 1349 C C . LYS A 1 161 ? 17.156 -7.213 -20.171 1.00 54.28 161 LYS A C 1
ATOM 1351 O O . LYS A 1 161 ? 17.209 -6.987 -18.963 1.00 54.28 161 LYS A O 1
ATOM 1356 N N . ILE A 1 162 ? 17.735 -8.279 -20.727 1.00 49.47 162 ILE A N 1
ATOM 1357 C CA . ILE A 1 162 ? 18.555 -9.254 -19.992 1.00 49.47 162 ILE A CA 1
ATOM 1358 C C . ILE A 1 162 ? 19.670 -8.509 -19.232 1.00 49.47 162 ILE A C 1
ATOM 1360 O O . ILE A 1 162 ? 20.492 -7.837 -19.852 1.00 49.47 162 ILE A O 1
ATOM 1364 N N . GLY A 1 163 ? 19.700 -8.641 -17.900 1.00 51.75 163 GLY A N 1
ATOM 1365 C CA . GLY A 1 163 ? 20.770 -8.120 -17.035 1.00 51.75 163 GLY A CA 1
ATOM 1366 C C . GLY A 1 163 ? 20.494 -6.795 -16.312 1.00 51.75 163 GLY A C 1
ATOM 1367 O O . GLY A 1 163 ? 21.448 -6.156 -15.871 1.00 51.75 163 GLY A O 1
ATOM 1368 N N . MET A 1 164 ? 19.236 -6.349 -16.199 1.00 56.59 164 MET A N 1
ATOM 1369 C CA . MET A 1 164 ? 18.914 -5.030 -15.635 1.00 56.59 164 MET A CA 1
ATOM 1370 C C . MET A 1 164 ? 17.854 -5.113 -14.530 1.00 56.59 164 MET A C 1
ATOM 1372 O O . MET A 1 164 ? 16.735 -5.562 -14.775 1.00 56.59 164 MET A O 1
ATOM 1376 N N . ASP A 1 165 ? 18.193 -4.632 -13.329 1.00 58.66 165 ASP A N 1
ATOM 1377 C CA . ASP A 1 165 ? 17.257 -4.545 -12.204 1.00 58.66 165 ASP A CA 1
ATOM 1378 C C . ASP A 1 165 ? 16.234 -3.434 -12.460 1.00 58.66 165 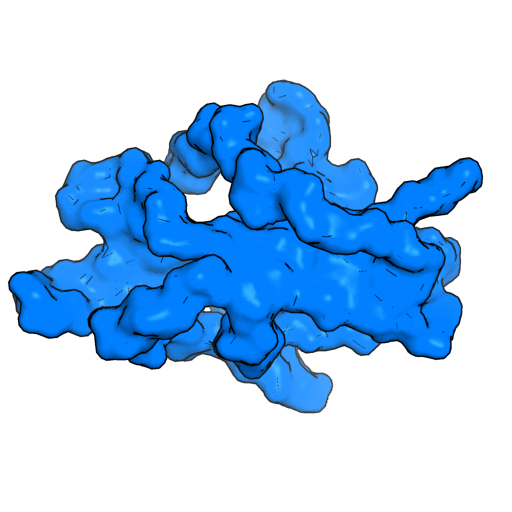ASP A C 1
ATOM 1380 O O . ASP A 1 165 ? 16.520 -2.241 -12.311 1.00 58.66 165 ASP A O 1
ATOM 1384 N N . HIS A 1 166 ? 15.018 -3.818 -12.835 1.00 69.56 166 HIS A N 1
ATOM 1385 C CA . HIS A 1 166 ? 13.898 -2.890 -12.923 1.00 69.56 166 HIS A CA 1
ATOM 1386 C C . HIS A 1 166 ? 13.323 -2.692 -11.519 1.00 69.56 166 HIS A C 1
ATOM 1388 O O . HIS A 1 166 ? 12.953 -3.654 -10.839 1.00 69.56 166 HIS A O 1
ATOM 1394 N N . ARG A 1 167 ? 13.263 -1.439 -11.057 1.00 77.94 167 ARG A N 1
ATOM 1395 C CA . ARG A 1 167 ? 12.758 -1.112 -9.718 1.00 77.94 167 ARG A CA 1
ATOM 1396 C C . ARG A 1 167 ? 11.340 -0.591 -9.803 1.00 77.94 167 ARG A C 1
ATOM 1398 O O . ARG A 1 167 ? 11.045 0.318 -10.583 1.00 77.94 167 ARG A O 1
ATOM 1405 N N . PHE A 1 168 ? 10.491 -1.157 -8.961 1.00 85.44 168 PHE A N 1
ATOM 1406 C CA . PHE A 1 168 ? 9.141 -0.686 -8.739 1.00 85.44 168 PHE A CA 1
ATOM 1407 C C . PHE A 1 168 ? 9.021 -0.113 -7.339 1.00 85.44 168 PHE A C 1
ATOM 1409 O O . PHE A 1 168 ? 9.634 -0.600 -6.392 1.00 85.44 168 PHE A O 1
ATOM 1416 N N . ILE A 1 169 ? 8.220 0.932 -7.204 1.00 87.25 169 ILE A N 1
ATOM 1417 C CA . ILE A 1 169 ? 8.028 1.621 -5.936 1.00 87.25 169 ILE A CA 1
ATOM 1418 C C . ILE A 1 169 ? 6.540 1.702 -5.686 1.00 87.25 169 ILE A C 1
ATOM 1420 O O . ILE A 1 169 ? 5.786 2.241 -6.498 1.00 87.25 169 ILE A O 1
ATOM 1424 N N . PHE A 1 170 ? 6.133 1.176 -4.544 1.00 90.94 170 PHE A N 1
ATOM 1425 C CA . PHE A 1 170 ? 4.783 1.319 -4.049 1.00 90.94 170 PHE A CA 1
ATOM 1426 C C . PHE A 1 170 ? 4.743 2.568 -3.183 1.00 90.94 170 PHE A C 1
ATOM 1428 O O . PHE A 1 170 ? 5.401 2.622 -2.146 1.00 90.94 170 PHE A O 1
ATOM 1435 N N . ARG A 1 171 ? 3.973 3.569 -3.608 1.00 90.50 171 ARG A N 1
ATOM 1436 C CA . ARG A 1 171 ? 3.563 4.696 -2.769 1.00 90.50 171 ARG A CA 1
ATOM 1437 C C . ARG A 1 171 ? 2.137 4.435 -2.319 1.00 90.50 171 ARG A C 1
ATOM 1439 O O . ARG A 1 171 ? 1.250 4.236 -3.144 1.00 90.50 171 ARG A O 1
ATOM 1446 N N . ILE A 1 172 ? 1.915 4.459 -1.018 1.00 92.06 172 ILE A N 1
ATOM 1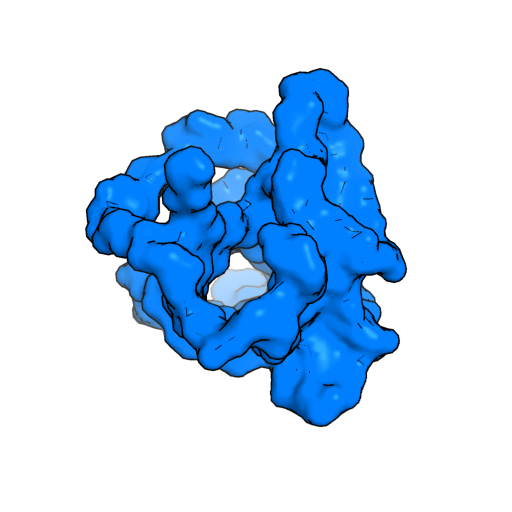447 C CA . ILE A 1 172 ? 0.617 4.212 -0.409 1.00 92.06 172 ILE A CA 1
ATOM 1448 C C . ILE A 1 172 ? 0.130 5.486 0.270 1.00 92.06 172 ILE A C 1
ATOM 1450 O O . ILE A 1 172 ? 0.860 6.119 1.030 1.00 92.06 172 ILE A O 1
ATOM 1454 N N . SER A 1 173 ? -1.126 5.831 0.025 1.00 90.38 173 SER A N 1
ATOM 1455 C CA . SER A 1 173 ? -1.897 6.767 0.837 1.00 90.38 173 SER A CA 1
ATOM 1456 C C . SER A 1 173 ? -3.072 6.014 1.449 1.00 90.38 173 SER A C 1
ATOM 1458 O O . SER A 1 173 ? -3.614 5.099 0.831 1.00 90.38 173 SER A O 1
ATOM 1460 N N . ILE A 1 174 ? -3.453 6.361 2.672 1.00 90.06 174 ILE A N 1
ATOM 1461 C CA . ILE A 1 174 ? -4.581 5.734 3.358 1.00 90.06 174 ILE A CA 1
ATOM 1462 C C . ILE A 1 174 ? -5.620 6.816 3.606 1.00 90.06 174 ILE A C 1
ATOM 1464 O O . ILE A 1 174 ? -5.335 7.820 4.251 1.00 90.06 174 ILE A O 1
ATOM 1468 N N . SER A 1 175 ? -6.815 6.613 3.065 1.00 88.75 175 SER A N 1
ATOM 1469 C CA . SER A 1 175 ? -7.977 7.451 3.332 1.00 88.75 175 SER A CA 1
ATOM 1470 C C . SER A 1 175 ? -8.825 6.756 4.388 1.00 88.75 175 SER A C 1
ATOM 1472 O O . SER A 1 175 ? -9.237 5.611 4.197 1.00 88.75 175 SER A O 1
ATOM 1474 N N . VAL A 1 176 ? -9.041 7.446 5.500 1.00 86.19 176 VAL A N 1
ATOM 1475 C CA . VAL A 1 176 ? -9.936 7.043 6.589 1.00 86.19 176 VAL A CA 1
ATOM 1476 C C . VAL A 1 176 ? -11.224 7.864 6.503 1.00 86.19 176 VAL A C 1
ATOM 1478 O O . VAL A 1 176 ? -11.208 8.912 5.848 1.00 86.19 176 VAL A O 1
ATOM 1481 N N . PRO A 1 177 ? -12.332 7.409 7.110 1.00 79.94 177 PRO A N 1
ATOM 1482 C CA . PRO A 1 177 ? -13.530 8.227 7.198 1.00 79.94 177 PRO A CA 1
ATOM 1483 C C . PRO A 1 177 ? -13.171 9.517 7.936 1.00 79.94 177 PRO A C 1
ATOM 1485 O O . PRO A 1 177 ? -12.440 9.486 8.930 1.00 79.94 177 PRO A O 1
ATOM 1488 N N . ILE A 1 178 ? -13.655 10.646 7.431 1.00 63.03 178 ILE A N 1
ATOM 1489 C CA . ILE A 1 178 ? -13.597 11.897 8.179 1.00 63.03 178 ILE A CA 1
ATOM 1490 C C . ILE A 1 178 ? -14.657 11.743 9.270 1.00 63.03 178 ILE A C 1
ATOM 1492 O O . ILE A 1 178 ? -15.832 11.588 8.953 1.00 63.03 178 ILE A O 1
ATOM 1496 N N . GLY A 1 179 ? -14.228 11.669 10.529 1.00 53.94 179 GLY A N 1
ATOM 1497 C CA . GLY A 1 179 ? -15.145 11.875 11.645 1.00 53.94 179 GLY A CA 1
ATOM 1498 C C . GLY A 1 179 ? -15.489 13.359 11.703 1.00 53.94 179 GLY A C 1
ATOM 1499 O O . GLY A 1 179 ? -14.582 14.179 11.540 1.00 53.94 179 GLY A O 1
ATOM 1500 N N . ASP A 1 180 ? -16.771 13.673 11.874 1.00 32.41 180 ASP A N 1
ATOM 1501 C CA . ASP A 1 180 ? -17.233 15.029 12.194 1.00 32.41 180 ASP A CA 1
ATOM 1502 C C . ASP A 1 180 ? -16.573 15.572 13.477 1.00 32.41 180 ASP A C 1
ATOM 1504 O O . ASP A 1 180 ? -16.339 14.777 14.423 1.00 32.41 180 ASP A O 1
#